Protein AF-A0A5F2HU85-F1 (afdb_monomer_lite)

Sequence (92 aa):
DAYAQYCDEYKKWDCAWYAGGIGYLNDVVVHVDKLDLRTIDKTRFDQSNLDPRVKSAVLIDPGLALADDAGSLKAVTIPMDFINLGSADTIP

Structure (mmCIF, N/CA/C/O backbone):
data_AF-A0A5F2HU85-F1
#
_entry.id   AF-A0A5F2HU85-F1
#
loop_
_atom_site.group_PDB
_atom_site.id
_atom_site.type_symbol
_atom_site.label_atom_id
_atom_site.label_alt_id
_atom_site.label_comp_id
_atom_site.label_asym_id
_atom_site.label_entity_id
_atom_site.label_seq_id
_atom_site.pdbx_PDB_ins_code
_atom_site.Cartn_x
_atom_site.Cartn_y
_atom_site.Cartn_z
_atom_site.occupancy
_atom_site.B_iso_or_equiv
_atom_site.auth_seq_id
_atom_site.auth_comp_id
_atom_site.auth_asym_id
_atom_site.auth_atom_id
_atom_site.pdbx_PDB_model_num
ATOM 1 N N . ASP A 1 1 ? -4.733 -4.224 -9.027 1.00 72.81 1 ASP A N 1
ATOM 2 C CA . ASP A 1 1 ? -5.070 -3.452 -10.241 1.00 72.81 1 ASP A CA 1
ATOM 3 C C . ASP A 1 1 ? -5.072 -1.964 -9.965 1.00 72.81 1 ASP A C 1
ATOM 5 O O . ASP A 1 1 ? -4.443 -1.250 -10.733 1.00 72.81 1 ASP A O 1
ATOM 9 N N . ALA A 1 2 ? -5.618 -1.520 -8.827 1.00 78.44 2 ALA A N 1
ATOM 10 C CA . ALA A 1 2 ? -5.572 -0.122 -8.389 1.00 78.44 2 ALA A CA 1
ATOM 11 C C . ALA A 1 2 ? -4.171 0.521 -8.463 1.00 78.44 2 ALA A C 1
ATOM 13 O O . ALA A 1 2 ? -4.027 1.605 -9.013 1.00 78.44 2 ALA A O 1
ATOM 14 N N . TYR A 1 3 ? -3.113 -0.159 -8.003 1.00 82.88 3 TYR A N 1
ATOM 15 C CA . TYR A 1 3 ? -1.757 0.412 -8.057 1.00 82.88 3 TYR A CA 1
ATOM 16 C C . TYR A 1 3 ? -1.185 0.523 -9.486 1.00 82.88 3 TYR A C 1
ATOM 18 O O . TYR A 1 3 ? -0.506 1.492 -9.817 1.00 82.88 3 TYR A O 1
ATOM 26 N N . ALA A 1 4 ? -1.502 -0.429 -10.371 1.00 89.12 4 ALA A N 1
ATOM 27 C CA . ALA A 1 4 ? -1.115 -0.332 -11.780 1.00 89.12 4 ALA A CA 1
ATOM 28 C C . ALA A 1 4 ? -1.845 0.829 -12.478 1.00 89.12 4 ALA A C 1
ATOM 30 O O . ALA A 1 4 ? -1.221 1.568 -13.230 1.00 89.12 4 ALA A O 1
ATOM 31 N N . GLN A 1 5 ? -3.134 1.026 -12.172 1.00 89.06 5 GLN A N 1
ATOM 32 C CA . GLN A 1 5 ? -3.926 2.165 -12.652 1.00 89.06 5 GLN A CA 1
ATOM 33 C C . GLN A 1 5 ? -3.398 3.498 -12.117 1.00 89.06 5 GLN A C 1
ATOM 35 O O . GLN A 1 5 ? -3.234 4.445 -12.877 1.00 89.06 5 GLN A O 1
ATOM 40 N N . TYR A 1 6 ? -3.035 3.558 -10.835 1.00 87.94 6 TYR A N 1
ATOM 41 C CA . TYR A 1 6 ? -2.372 4.721 -10.252 1.00 87.94 6 TYR A CA 1
ATOM 42 C C . TYR A 1 6 ? -1.113 5.107 -11.042 1.00 87.94 6 TYR A C 1
ATOM 44 O O . TYR A 1 6 ? -0.950 6.272 -11.396 1.00 87.94 6 TYR A O 1
ATOM 52 N N . CYS A 1 7 ? -0.265 4.141 -11.407 1.00 91.56 7 CYS A N 1
ATOM 53 C CA . CYS A 1 7 ? 0.919 4.404 -12.230 1.00 91.56 7 CYS A CA 1
ATOM 54 C C . CYS A 1 7 ? 0.614 4.714 -13.709 1.00 91.56 7 CYS A C 1
ATOM 56 O O . CYS A 1 7 ? 1.488 5.221 -14.426 1.00 91.56 7 CYS A O 1
ATOM 58 N N . ASP A 1 8 ? -0.606 4.466 -14.197 1.00 91.06 8 ASP A N 1
ATOM 59 C CA . ASP A 1 8 ? -1.028 4.936 -15.518 1.00 91.06 8 ASP A CA 1
ATOM 60 C C . ASP A 1 8 ? -1.210 6.460 -15.537 1.00 91.06 8 ASP A C 1
ATOM 62 O O . ASP A 1 8 ? -0.928 7.084 -16.561 1.00 91.06 8 ASP A O 1
ATOM 66 N N . GLU A 1 9 ? -1.586 7.064 -14.412 1.00 92.12 9 GLU A N 1
ATOM 67 C CA . GLU A 1 9 ? -1.818 8.507 -14.282 1.00 92.12 9 GLU A CA 1
ATOM 68 C C . GLU A 1 9 ? -0.627 9.226 -13.630 1.00 92.12 9 GLU A C 1
ATOM 70 O O . GLU A 1 9 ? -0.153 10.255 -14.118 1.00 92.12 9 GLU A O 1
ATOM 75 N N . TYR A 1 10 ? -0.079 8.656 -12.558 1.00 90.75 10 TYR A N 1
ATOM 76 C CA . TYR A 1 10 ? 1.028 9.217 -11.795 1.00 90.75 10 TYR A CA 1
ATOM 77 C C . TYR A 1 10 ? 2.381 8.741 -12.336 1.00 90.75 10 TYR A C 1
ATOM 79 O O . TYR A 1 10 ? 2.738 7.571 -12.248 1.00 90.75 10 TYR A O 1
ATOM 87 N N . LYS A 1 11 ? 3.172 9.659 -12.906 1.00 91.94 11 LYS A N 1
ATOM 88 C CA . LYS A 1 11 ? 4.414 9.339 -13.649 1.00 91.94 11 LYS A CA 1
ATOM 89 C C . LYS A 1 11 ? 5.711 9.652 -12.909 1.00 91.94 11 LYS A C 1
ATOM 91 O O . LYS A 1 11 ? 6.734 9.892 -13.542 1.00 91.94 11 LYS A O 1
ATOM 96 N N . LYS A 1 12 ? 5.679 9.723 -11.582 1.00 92.75 12 LYS A N 1
ATOM 97 C CA . LYS A 1 12 ? 6.848 10.077 -10.764 1.00 92.75 12 LYS A CA 1
ATOM 98 C C . LYS A 1 12 ? 7.184 8.948 -9.786 1.00 92.75 12 LYS A C 1
ATOM 100 O O . LYS A 1 12 ? 6.400 8.014 -9.643 1.00 92.75 12 LYS A O 1
ATOM 105 N N . TRP A 1 13 ? 8.332 9.067 -9.114 1.00 92.00 13 TRP A N 1
ATOM 106 C CA . TRP A 1 13 ? 8.785 8.136 -8.068 1.00 92.00 13 TRP A CA 1
ATOM 107 C C . TRP A 1 13 ? 8.799 6.687 -8.577 1.00 92.00 13 TRP A C 1
ATOM 109 O O . TRP A 1 13 ? 9.283 6.439 -9.682 1.00 92.00 13 TRP A O 1
ATOM 119 N N . ASP A 1 14 ? 8.243 5.751 -7.813 1.00 89.75 14 ASP A N 1
ATOM 120 C CA . ASP A 1 14 ? 8.215 4.323 -8.123 1.00 89.75 14 ASP A CA 1
ATOM 121 C C . ASP A 1 14 ? 7.601 4.038 -9.501 1.00 89.75 14 ASP A C 1
ATOM 123 O O . ASP A 1 14 ? 8.128 3.231 -10.261 1.00 89.75 14 ASP A O 1
ATOM 127 N N . CYS A 1 15 ? 6.553 4.766 -9.900 1.00 93.38 15 CYS A N 1
ATOM 128 C CA . CYS A 1 15 ? 5.940 4.595 -11.220 1.00 93.38 15 CYS A CA 1
ATOM 129 C C . CYS A 1 15 ? 6.890 4.982 -12.366 1.00 93.38 15 CYS A C 1
ATOM 131 O O . CYS A 1 15 ? 6.897 4.336 -13.416 1.00 93.38 15 CYS A O 1
ATOM 133 N N . ALA A 1 16 ? 7.719 6.013 -12.166 1.00 92.75 16 ALA A N 1
ATOM 134 C CA . ALA A 1 16 ? 8.777 6.355 -13.116 1.00 92.75 16 ALA A CA 1
ATOM 135 C C . ALA A 1 16 ? 9.880 5.291 -13.124 1.00 92.75 16 ALA A C 1
ATOM 137 O O . ALA A 1 16 ? 10.428 4.985 -14.182 1.00 92.75 16 ALA A O 1
ATOM 138 N N . TRP A 1 17 ? 10.181 4.714 -11.960 1.00 91.69 17 TRP A N 1
ATOM 139 C CA . TRP A 1 17 ? 11.176 3.660 -11.825 1.00 91.69 17 TRP A CA 1
ATOM 140 C C . TRP A 1 17 ? 10.767 2.386 -12.580 1.00 91.69 17 TRP A C 1
ATOM 142 O O . TRP A 1 17 ? 11.523 1.933 -13.441 1.00 91.69 17 TRP A O 1
ATOM 152 N N . TYR A 1 18 ? 9.545 1.877 -12.381 1.00 91.94 18 TYR A N 1
ATOM 153 C CA . TYR A 1 18 ? 9.038 0.687 -13.086 1.00 91.94 18 TYR A CA 1
ATOM 154 C C . TYR A 1 18 ? 9.036 0.854 -14.614 1.00 91.94 18 TYR A C 1
ATOM 156 O O . TYR A 1 18 ? 9.424 -0.055 -15.351 1.00 91.94 18 TYR A O 1
ATOM 164 N N . ALA A 1 19 ? 8.658 2.040 -15.102 1.00 92.88 19 ALA A N 1
ATOM 165 C CA . ALA A 1 19 ? 8.637 2.360 -16.530 1.00 92.88 19 ALA A CA 1
ATOM 166 C C . ALA A 1 19 ? 10.020 2.721 -17.110 1.00 92.88 19 ALA A C 1
ATOM 168 O O . ALA A 1 19 ? 10.164 2.835 -18.335 1.00 92.88 19 ALA A O 1
ATOM 169 N N . GLY A 1 20 ? 11.020 2.934 -16.250 1.00 92.81 20 GLY A N 1
ATOM 170 C CA . GLY A 1 20 ? 12.321 3.493 -16.608 1.00 92.81 20 GLY A CA 1
ATOM 171 C C . GLY A 1 20 ? 13.272 2.501 -17.272 1.00 92.81 20 GLY A C 1
ATOM 172 O O . GLY 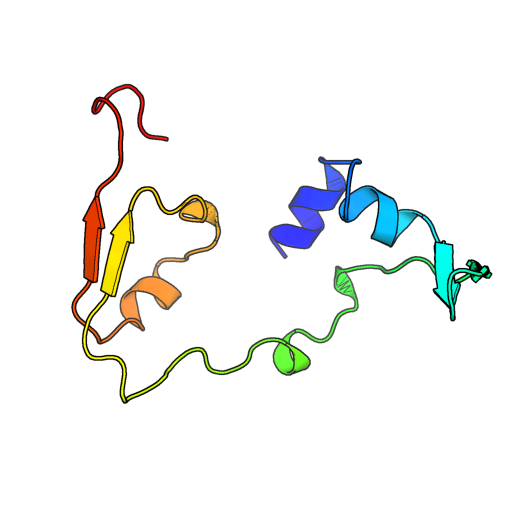A 1 20 ? 14.113 2.919 -18.062 1.00 92.81 20 GLY A O 1
ATOM 173 N N . GLY A 1 21 ? 13.132 1.198 -16.999 1.00 94.25 21 GLY A N 1
ATOM 174 C CA . GLY A 1 21 ? 14.052 0.172 -17.519 1.00 94.25 21 GLY A CA 1
ATOM 175 C C . GLY A 1 21 ? 15.484 0.324 -16.987 1.00 94.25 21 GLY A C 1
ATOM 176 O O . GLY A 1 21 ? 16.450 -0.058 -17.650 1.00 94.25 21 GLY A O 1
ATOM 177 N N . ILE A 1 22 ? 15.617 0.933 -15.805 1.00 93.44 22 ILE A N 1
ATOM 178 C CA . ILE A 1 22 ? 16.885 1.166 -15.117 1.00 93.44 22 ILE A CA 1
ATOM 179 C C . ILE A 1 22 ? 16.848 0.473 -13.757 1.00 93.44 22 ILE A C 1
ATOM 181 O O . ILE A 1 22 ? 15.970 0.732 -12.932 1.00 93.44 22 ILE A O 1
ATOM 185 N N . GLY A 1 23 ? 17.828 -0.395 -13.530 1.00 91.50 23 GLY A N 1
ATOM 186 C CA . GLY A 1 23 ? 18.110 -1.021 -12.246 1.00 91.50 23 GLY A CA 1
ATOM 187 C C . GLY A 1 23 ? 19.474 -0.601 -11.709 1.00 91.50 23 GLY A C 1
ATOM 188 O O . GLY A 1 23 ? 20.254 0.067 -12.392 1.00 91.50 23 GLY A O 1
ATOM 189 N N . TYR A 1 24 ? 19.772 -1.037 -10.488 1.00 92.75 24 TYR A N 1
ATOM 190 C CA . TYR A 1 24 ? 21.065 -0.824 -9.847 1.00 92.75 24 TYR A CA 1
ATOM 191 C C . TYR A 1 24 ? 21.598 -2.149 -9.304 1.00 92.75 24 TYR A C 1
ATOM 193 O O . TYR A 1 24 ? 20.883 -2.868 -8.607 1.00 92.75 24 TYR A O 1
ATOM 201 N N . LEU A 1 25 ? 22.855 -2.463 -9.613 1.00 94.38 25 LEU A N 1
ATOM 202 C CA . LEU A 1 25 ? 23.584 -3.601 -9.058 1.00 94.38 25 LEU A CA 1
ATOM 203 C C . LEU A 1 25 ? 24.887 -3.081 -8.453 1.00 94.38 25 LEU A C 1
ATOM 205 O O . LEU A 1 25 ? 25.763 -2.634 -9.188 1.00 94.38 25 LEU A O 1
ATOM 209 N N . ASN A 1 26 ? 25.014 -3.134 -7.124 1.00 95.56 26 ASN A N 1
ATOM 210 C CA . ASN A 1 26 ? 26.154 -2.566 -6.387 1.00 95.56 26 ASN A CA 1
ATOM 211 C C . ASN A 1 26 ? 26.421 -1.096 -6.766 1.00 95.56 26 ASN A C 1
ATOM 213 O O . ASN A 1 26 ? 27.531 -0.746 -7.159 1.00 95.56 26 ASN A O 1
ATOM 217 N N . ASP A 1 27 ? 25.374 -0.267 -6.728 1.00 94.12 27 ASP A N 1
ATOM 218 C CA . ASP A 1 27 ? 25.385 1.156 -7.115 1.00 94.12 27 ASP A CA 1
ATOM 219 C C . ASP A 1 27 ? 25.737 1.447 -8.586 1.00 94.12 27 ASP A C 1
ATOM 221 O O . ASP A 1 27 ? 25.809 2.605 -9.001 1.00 94.12 27 ASP A O 1
ATOM 225 N N . VAL A 1 28 ? 25.885 0.412 -9.417 1.00 96.31 28 VAL A N 1
ATOM 226 C CA . VAL A 1 28 ? 26.089 0.552 -10.861 1.00 96.31 28 VAL A CA 1
ATOM 227 C C . VAL A 1 28 ? 24.751 0.492 -11.583 1.00 96.31 28 VAL A C 1
ATOM 229 O O . VAL A 1 28 ? 23.976 -0.449 -11.405 1.00 96.31 28 VAL A O 1
ATOM 232 N N . VAL A 1 29 ? 24.503 1.487 -12.435 1.00 95.25 29 VAL A N 1
ATOM 233 C CA . VAL A 1 29 ? 23.336 1.537 -13.322 1.00 95.25 29 VAL A CA 1
ATOM 234 C C . VAL A 1 29 ? 23.386 0.373 -14.309 1.00 95.25 29 VAL A C 1
ATOM 236 O O . VAL A 1 29 ? 24.367 0.204 -15.034 1.00 95.25 29 VAL A O 1
ATOM 239 N N . VAL A 1 30 ? 22.304 -0.398 -14.374 1.00 96.56 30 VAL A N 1
ATOM 240 C CA . VAL A 1 30 ? 22.112 -1.477 -15.347 1.00 96.56 30 VAL A CA 1
ATOM 241 C C . VAL A 1 30 ? 20.802 -1.286 -16.103 1.00 96.56 30 VAL A C 1
ATOM 243 O O . VAL A 1 30 ? 19.815 -0.796 -15.552 1.00 96.56 30 VAL A O 1
ATOM 246 N N . HIS A 1 31 ? 20.782 -1.688 -17.372 1.00 96.00 31 HIS A N 1
ATOM 247 C CA . HIS A 1 31 ? 19.550 -1.732 -18.152 1.00 96.00 31 HIS A CA 1
ATOM 248 C C . HIS A 1 31 ? 18.791 -3.018 -17.858 1.00 96.00 31 HIS A C 1
ATOM 250 O O . HIS A 1 31 ? 19.364 -4.107 -17.872 1.00 96.00 31 HIS A O 1
ATOM 256 N N . VAL A 1 32 ? 17.499 -2.870 -17.605 1.00 94.06 32 VAL A N 1
ATOM 257 C CA . VAL A 1 32 ? 16.578 -3.972 -17.346 1.00 94.06 32 VAL A CA 1
ATOM 258 C C . VAL A 1 32 ? 15.323 -3.784 -18.180 1.00 94.06 32 VAL A C 1
ATOM 260 O O . VAL A 1 32 ? 15.013 -2.674 -18.624 1.00 94.06 32 VAL A O 1
ATOM 263 N N . ASP A 1 33 ? 14.582 -4.868 -18.372 1.00 94.69 33 ASP A N 1
ATOM 264 C CA . ASP A 1 33 ? 13.258 -4.772 -18.965 1.00 94.69 33 ASP A CA 1
ATOM 265 C C . ASP A 1 33 ? 12.348 -3.913 -18.083 1.00 94.69 33 ASP A C 1
ATOM 267 O O . ASP A 1 33 ? 12.431 -3.920 -16.851 1.00 94.69 33 ASP A O 1
ATOM 271 N N . LYS A 1 34 ? 11.474 -3.140 -18.728 1.00 94.12 34 LYS A N 1
ATOM 272 C CA . LYS A 1 34 ? 10.471 -2.345 -18.019 1.00 94.12 34 LYS A CA 1
ATOM 273 C C . LYS A 1 34 ? 9.508 -3.278 -17.301 1.00 94.12 34 LYS A C 1
ATOM 275 O O . LYS A 1 34 ? 9.044 -4.258 -17.885 1.00 94.12 34 LYS A O 1
ATOM 280 N N . LEU A 1 35 ? 9.171 -2.941 -16.061 1.00 91.19 35 LEU A N 1
ATOM 281 C CA . LEU A 1 35 ? 8.247 -3.743 -15.279 1.00 91.19 35 LEU A CA 1
ATOM 282 C C . LEU A 1 35 ? 6.805 -3.359 -15.612 1.00 91.19 35 LEU A C 1
ATOM 284 O O . LEU A 1 35 ? 6.351 -2.271 -15.259 1.00 91.19 35 LEU A O 1
ATOM 288 N N . ASP A 1 36 ? 6.066 -4.268 -16.246 1.00 91.50 36 ASP A N 1
ATOM 289 C CA . ASP A 1 36 ? 4.610 -4.161 -16.315 1.00 91.50 36 ASP A CA 1
ATOM 290 C C . ASP A 1 36 ? 3.995 -4.745 -15.038 1.00 91.50 36 ASP A C 1
ATOM 292 O O . ASP A 1 36 ? 3.954 -5.962 -14.841 1.00 91.50 36 ASP A O 1
ATOM 296 N N . LEU A 1 37 ? 3.478 -3.864 -14.179 1.00 90.31 37 LEU A N 1
ATOM 297 C CA . LEU A 1 37 ? 2.830 -4.220 -12.913 1.00 90.31 37 LEU A CA 1
ATOM 298 C C . LEU A 1 37 ? 1.656 -5.197 -13.086 1.00 90.31 37 LEU A C 1
ATOM 300 O O . LEU A 1 37 ? 1.292 -5.889 -12.137 1.00 90.31 37 LEU A O 1
ATOM 304 N N . ARG A 1 38 ? 1.066 -5.288 -14.284 1.00 91.31 38 ARG A N 1
ATOM 305 C CA . ARG A 1 38 ? -0.034 -6.218 -14.587 1.00 91.31 38 ARG A CA 1
ATOM 306 C C . ARG A 1 38 ? 0.430 -7.657 -14.788 1.00 91.31 38 ARG A C 1
ATOM 308 O O . ARG A 1 38 ? -0.394 -8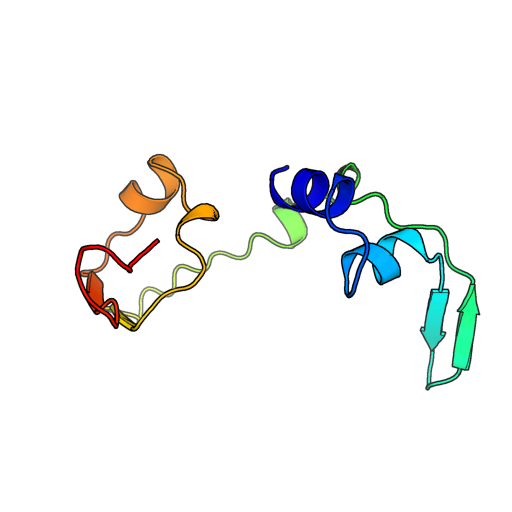.564 -14.754 1.00 91.31 38 A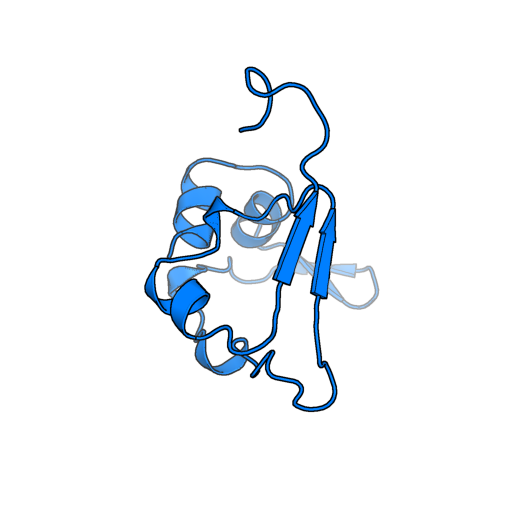RG A O 1
ATOM 315 N N . THR A 1 39 ? 1.730 -7.867 -14.976 1.00 91.81 39 THR A N 1
ATOM 316 C CA . THR A 1 39 ? 2.337 -9.197 -15.130 1.00 91.81 39 THR A CA 1
ATOM 317 C C . THR A 1 39 ? 2.816 -9.791 -13.804 1.00 91.81 39 THR A C 1
ATOM 319 O O . THR A 1 39 ? 3.214 -10.953 -13.754 1.00 91.81 39 THR A O 1
ATOM 322 N N . ILE A 1 40 ? 2.763 -9.013 -12.718 1.00 87.81 40 ILE A N 1
ATOM 323 C CA . ILE A 1 40 ? 3.162 -9.463 -11.387 1.00 87.81 40 ILE A CA 1
ATOM 324 C C . ILE A 1 40 ? 2.162 -10.481 -10.838 1.00 87.81 40 ILE A C 1
ATOM 326 O O . ILE A 1 40 ? 0.972 -10.200 -10.682 1.00 87.81 40 ILE A O 1
ATOM 330 N N . ASP A 1 41 ? 2.680 -11.647 -10.457 1.00 86.50 41 ASP A N 1
ATOM 331 C CA . ASP A 1 41 ? 1.951 -12.616 -9.648 1.00 86.50 41 ASP A CA 1
ATOM 332 C C . ASP A 1 41 ? 1.833 -12.110 -8.204 1.00 86.50 41 ASP A C 1
ATOM 334 O O . ASP A 1 41 ? 2.761 -12.218 -7.398 1.00 86.50 41 ASP A O 1
ATOM 338 N N . LYS A 1 42 ? 0.666 -11.545 -7.889 1.00 78.88 42 LYS A N 1
ATOM 339 C CA . LYS A 1 42 ? 0.353 -10.963 -6.577 1.00 78.88 42 LYS A CA 1
ATOM 340 C C . LYS A 1 42 ? 0.400 -11.989 -5.449 1.00 78.88 42 LYS A C 1
ATOM 342 O O . LYS A 1 42 ? 0.764 -11.634 -4.334 1.00 78.88 42 LYS A O 1
ATOM 347 N N . THR A 1 43 ? 0.148 -13.267 -5.738 1.00 78.44 43 THR A N 1
ATOM 348 C CA . THR A 1 43 ? 0.139 -14.322 -4.710 1.00 78.44 43 THR A CA 1
ATOM 349 C C . THR A 1 43 ? 1.507 -14.526 -4.053 1.00 78.44 43 THR A C 1
ATOM 351 O O . THR A 1 43 ? 1.595 -15.057 -2.949 1.00 78.44 43 THR A O 1
ATOM 354 N N . ARG A 1 44 ? 2.584 -14.056 -4.696 1.00 78.31 44 ARG A N 1
ATOM 355 C CA . ARG A 1 44 ? 3.947 -14.072 -4.146 1.00 78.31 44 ARG A CA 1
ATOM 356 C C . ARG A 1 44 ? 4.217 -12.956 -3.135 1.00 78.31 44 ARG A C 1
ATOM 358 O O . ARG A 1 44 ? 5.196 -13.054 -2.398 1.00 78.31 44 ARG A O 1
ATOM 365 N N . PHE A 1 45 ? 3.399 -11.905 -3.132 1.00 71.75 45 PHE A N 1
ATOM 366 C CA . PHE A 1 45 ? 3.581 -10.694 -2.326 1.00 71.75 45 PHE A CA 1
ATOM 367 C C . PHE A 1 45 ? 2.457 -10.475 -1.313 1.00 71.75 45 PHE A C 1
ATOM 369 O O . PHE A 1 45 ? 2.684 -9.808 -0.306 1.00 71.75 45 PHE A O 1
ATOM 376 N N . ASP A 1 46 ? 1.293 -11.089 -1.527 1.00 65.31 46 ASP A N 1
ATOM 377 C CA . ASP A 1 46 ? 0.221 -11.174 -0.539 1.00 65.31 46 ASP A CA 1
ATOM 378 C C . ASP A 1 46 ? 0.632 -12.150 0.576 1.00 65.31 46 ASP A C 1
ATOM 380 O O . ASP A 1 46 ? 0.194 -13.299 0.652 1.00 65.31 46 ASP A O 1
ATOM 384 N N . GLN A 1 47 ? 1.533 -11.702 1.452 1.00 60.31 47 GLN A N 1
ATOM 385 C CA . GLN A 1 47 ? 1.731 -12.366 2.731 1.00 60.31 47 GLN A CA 1
ATOM 386 C C . GLN A 1 47 ? 0.483 -12.183 3.594 1.00 60.31 47 GLN A C 1
ATOM 388 O O . GLN A 1 47 ? -0.164 -11.135 3.595 1.00 60.31 47 GLN A O 1
ATOM 393 N N . SER A 1 48 ? 0.163 -13.215 4.374 1.00 66.56 48 SER A N 1
ATOM 394 C CA . SER A 1 48 ? -0.832 -13.103 5.433 1.00 66.56 48 SER A CA 1
ATOM 395 C C . SER A 1 48 ? -0.353 -12.077 6.457 1.00 66.56 48 SER A C 1
ATOM 397 O O . SER A 1 48 ? 0.439 -12.400 7.339 1.00 66.56 48 SER A O 1
ATOM 399 N N . ASN A 1 49 ? -0.898 -10.864 6.383 1.00 68.38 49 ASN A N 1
ATOM 400 C CA . ASN A 1 49 ? -0.725 -9.832 7.407 1.00 68.38 49 ASN A CA 1
ATOM 401 C C . ASN A 1 49 ? -1.485 -10.166 8.712 1.00 68.38 49 ASN A C 1
ATOM 403 O O . ASN A 1 49 ? -1.523 -9.357 9.637 1.00 68.38 49 ASN A O 1
ATOM 407 N N . LEU A 1 50 ? -2.100 -11.355 8.805 1.00 73.50 50 LEU A N 1
ATOM 408 C CA . LEU A 1 50 ? -2.723 -11.856 10.024 1.00 73.50 50 LEU A CA 1
ATOM 409 C C . LEU A 1 50 ? -1.657 -12.410 10.970 1.00 73.50 50 LEU A C 1
ATOM 411 O O . LEU A 1 50 ? -1.179 -13.534 10.811 1.00 73.50 50 LEU A O 1
ATOM 415 N N . ASP A 1 51 ? -1.334 -11.629 11.995 1.00 80.94 51 ASP A N 1
ATOM 416 C CA . ASP A 1 51 ? -0.589 -12.099 13.156 1.00 80.94 51 ASP A CA 1
ATOM 417 C C . ASP A 1 51 ? -1.563 -12.326 14.327 1.00 80.94 51 ASP A C 1
ATOM 419 O O . ASP A 1 51 ? -2.058 -11.356 14.908 1.00 80.94 51 ASP A O 1
ATOM 423 N N . PRO A 1 52 ? -1.839 -13.582 14.734 1.00 85.56 52 PRO A N 1
ATOM 424 C CA . PRO A 1 52 ? -2.799 -13.877 15.800 1.00 85.56 52 PRO A CA 1
ATOM 425 C C . PRO A 1 52 ? -2.359 -13.361 17.177 1.00 85.56 52 PRO A C 1
ATOM 427 O O . PRO A 1 52 ? -3.138 -13.415 18.136 1.00 85.56 52 PRO A O 1
ATOM 430 N N . ARG A 1 53 ? -1.111 -12.898 17.314 1.00 90.06 53 ARG A N 1
ATOM 431 C CA . ARG A 1 53 ? -0.599 -12.271 18.536 1.00 90.06 53 ARG A CA 1
ATOM 432 C C . ARG A 1 53 ? -1.054 -10.821 18.660 1.00 90.06 53 ARG A C 1
ATOM 434 O O . ARG A 1 53 ? -1.179 -10.346 19.785 1.00 90.06 53 ARG A O 1
ATOM 441 N N . VAL A 1 54 ? -1.343 -10.141 17.550 1.00 90.19 54 VAL A N 1
ATOM 442 C CA . VAL A 1 54 ? -1.926 -8.796 17.564 1.00 90.19 54 VAL A CA 1
ATOM 443 C C . VAL A 1 54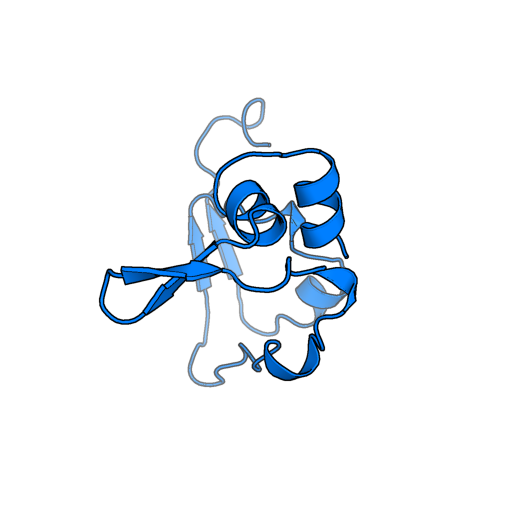 ? -3.385 -8.919 17.999 1.00 90.19 54 VAL A C 1
ATOM 445 O O . VAL A 1 54 ? -4.155 -9.682 17.419 1.00 90.19 54 VAL A O 1
ATOM 448 N N . LYS A 1 55 ? -3.757 -8.223 19.078 1.00 93.25 55 LYS A N 1
ATOM 449 C CA . LYS A 1 55 ? -5.097 -8.323 19.687 1.00 93.25 55 LYS A CA 1
ATOM 450 C C . LYS A 1 55 ? -5.983 -7.111 19.436 1.00 93.25 55 LYS A C 1
ATOM 452 O O . LYS A 1 55 ? -7.189 -7.237 19.593 1.00 93.25 55 LYS A O 1
ATOM 457 N N . SER A 1 56 ? -5.402 -5.979 19.056 1.00 93.75 56 SER A N 1
ATOM 458 C CA . SER A 1 56 ? -6.103 -4.751 18.681 1.00 93.75 56 SER A CA 1
ATOM 459 C C . SER A 1 56 ? -5.157 -3.823 17.918 1.00 93.75 56 SER A C 1
ATOM 461 O O . SER A 1 56 ? -3.937 -4.016 17.953 1.00 93.75 56 SER A O 1
ATOM 463 N N . ALA A 1 57 ? -5.715 -2.818 17.246 1.00 90.75 57 ALA A N 1
ATOM 464 C CA . ALA A 1 57 ? -4.959 -1.767 16.573 1.00 90.75 57 ALA A CA 1
ATOM 465 C C . ALA A 1 57 ? -5.584 -0.386 16.824 1.00 90.75 57 ALA A C 1
ATOM 467 O O . ALA A 1 57 ? -6.804 -0.252 16.868 1.00 90.75 57 ALA A O 1
ATOM 468 N N . VAL A 1 58 ? -4.738 0.639 16.953 1.00 92.69 58 VAL A N 1
ATOM 469 C CA . VAL A 1 58 ? -5.148 2.051 16.918 1.00 92.69 58 VAL A CA 1
ATOM 470 C C . VAL A 1 58 ? -4.457 2.687 15.721 1.00 92.69 58 VAL A C 1
ATOM 472 O O . VAL A 1 58 ? -3.227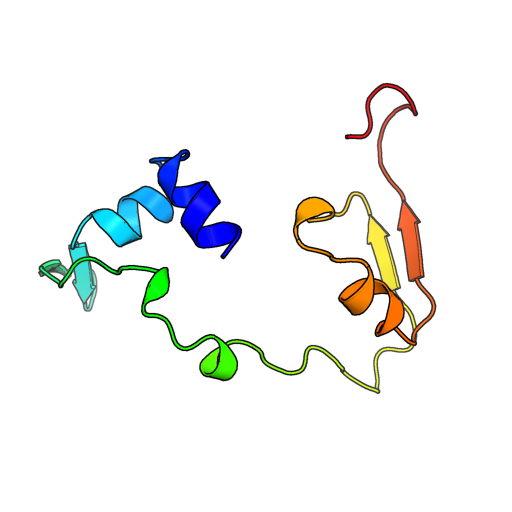 2.693 15.652 1.00 92.69 58 VAL A O 1
ATOM 475 N N . LEU A 1 59 ? -5.240 3.189 14.772 1.00 88.50 59 LEU A N 1
ATOM 476 C CA . LEU A 1 59 ? -4.758 3.775 13.530 1.00 88.50 59 LEU A CA 1
ATOM 477 C C . LEU A 1 59 ? -4.900 5.292 13.610 1.00 88.50 59 LEU A C 1
ATOM 479 O O . LEU A 1 59 ? -6.010 5.809 13.727 1.00 88.50 59 LEU A O 1
ATOM 483 N N . ILE A 1 60 ? -3.773 6.000 13.560 1.00 89.81 60 ILE A N 1
ATOM 484 C CA . ILE A 1 60 ? -3.736 7.463 13.595 1.00 89.81 60 ILE A CA 1
ATOM 485 C C . ILE A 1 60 ? -3.467 7.960 12.178 1.00 89.81 60 ILE A C 1
ATOM 487 O O . ILE A 1 60 ? -2.401 7.683 11.635 1.00 89.81 60 ILE A O 1
ATOM 491 N N . ASP A 1 61 ? -4.441 8.667 11.611 1.00 85.88 61 ASP A N 1
ATOM 492 C CA . ASP A 1 61 ? -4.427 9.235 10.260 1.00 85.88 61 ASP A CA 1
ATOM 493 C C . ASP A 1 61 ? -3.935 8.249 9.172 1.00 85.88 61 ASP A C 1
ATOM 495 O O . ASP A 1 61 ? -2.937 8.499 8.487 1.00 85.88 61 ASP A O 1
ATOM 499 N N . PRO A 1 62 ? -4.568 7.063 9.035 1.00 82.19 62 PRO A N 1
ATOM 500 C CA . PRO A 1 62 ? -4.120 6.069 8.071 1.00 82.19 62 PRO A CA 1
ATOM 501 C C . PRO A 1 62 ? -4.360 6.546 6.630 1.00 82.19 62 PRO A C 1
ATOM 503 O O . PRO A 1 62 ? -5.478 6.526 6.122 1.00 82.19 62 PRO A O 1
ATOM 506 N N . GLY A 1 63 ? -3.282 6.886 5.921 1.00 74.25 63 GLY A N 1
ATOM 507 C CA . GLY A 1 63 ? -3.307 7.356 4.525 1.00 74.25 63 GLY A CA 1
ATOM 508 C C . GLY A 1 63 ? -3.615 6.293 3.458 1.00 74.25 63 GLY A C 1
ATOM 509 O O . GLY A 1 63 ? -3.266 6.480 2.296 1.00 74.25 63 GLY A O 1
ATOM 510 N N . LEU A 1 64 ? -4.218 5.162 3.835 1.00 67.12 64 LEU A N 1
ATOM 511 C CA . LEU A 1 64 ? -4.468 4.012 2.957 1.00 67.12 64 LEU A CA 1
ATOM 512 C C . LEU A 1 64 ? -5.949 3.628 2.857 1.00 67.12 64 LEU A C 1
ATOM 514 O O . LEU A 1 64 ? -6.248 2.547 2.370 1.00 67.12 64 LEU A O 1
ATOM 518 N N . ALA A 1 65 ? -6.884 4.506 3.235 1.00 68.31 65 ALA A N 1
ATOM 519 C CA . ALA A 1 65 ? -8.321 4.208 3.160 1.00 68.31 65 ALA A CA 1
ATOM 520 C C . ALA A 1 65 ? -8.780 3.720 1.767 1.00 68.31 65 ALA A C 1
ATOM 522 O O . ALA A 1 65 ? -9.661 2.874 1.662 1.00 68.31 65 ALA A O 1
ATOM 523 N N . LEU A 1 66 ? -8.148 4.206 0.691 1.00 67.50 66 LEU A N 1
ATOM 524 C CA . LEU A 1 66 ? -8.429 3.781 -0.689 1.00 67.50 66 LEU A CA 1
ATOM 525 C C . LEU A 1 66 ? -7.873 2.393 -1.051 1.00 67.50 66 LEU A C 1
ATOM 527 O O . LEU A 1 66 ? -8.205 1.862 -2.110 1.00 67.50 66 LEU A O 1
ATOM 531 N N . ALA A 1 67 ? -6.988 1.832 -0.230 1.00 67.12 67 ALA A N 1
ATOM 532 C CA . ALA A 1 67 ? -6.417 0.505 -0.436 1.00 67.12 67 ALA A CA 1
ATOM 533 C C . ALA A 1 67 ? -7.304 -0.611 0.138 1.00 67.12 67 ALA A C 1
ATOM 535 O O . ALA A 1 67 ? -7.126 -1.768 -0.241 1.00 67.12 67 ALA A O 1
ATOM 536 N N . ASP A 1 68 ? -8.250 -0.269 1.016 1.00 71.31 68 ASP A N 1
ATOM 537 C CA . ASP A 1 68 ? -9.191 -1.213 1.604 1.00 71.31 68 ASP A CA 1
ATOM 538 C C . ASP A 1 68 ? -10.442 -1.393 0.735 1.00 71.31 68 ASP A C 1
ATOM 540 O O . ASP A 1 68 ? -10.964 -0.451 0.135 1.00 71.31 68 ASP A O 1
ATOM 544 N N . ASP A 1 69 ? -10.969 -2.616 0.710 1.00 77.69 69 ASP A N 1
ATOM 545 C CA . ASP A 1 69 ? -12.276 -2.921 0.142 1.00 77.69 69 ASP A CA 1
ATOM 546 C C . ASP A 1 69 ? -13.229 -3.459 1.221 1.00 77.69 69 ASP A C 1
ATOM 548 O O . ASP A 1 69 ? -12.845 -3.843 2.326 1.00 77.69 69 ASP A O 1
ATOM 552 N N . ALA A 1 70 ? -14.529 -3.483 0.922 1.00 80.06 70 ALA A N 1
ATOM 553 C CA . ALA A 1 70 ? -15.530 -3.917 1.897 1.00 80.06 70 ALA A CA 1
ATOM 554 C C . ALA A 1 70 ? -15.346 -5.379 2.358 1.00 80.06 70 ALA A C 1
ATOM 556 O O . ALA A 1 70 ? -15.846 -5.754 3.420 1.00 80.06 70 ALA A O 1
ATOM 557 N N . GLY A 1 71 ? -14.688 -6.220 1.558 1.00 81.25 71 GLY A N 1
ATOM 558 C CA . GLY A 1 71 ? -14.317 -7.585 1.911 1.00 81.25 71 GLY A CA 1
ATOM 559 C C . GLY A 1 71 ? -13.107 -7.631 2.842 1.00 81.25 71 GLY A C 1
ATOM 560 O O . GLY A 1 71 ? -13.174 -8.327 3.857 1.00 81.25 71 GLY A O 1
ATOM 561 N N . SER A 1 72 ? -12.051 -6.860 2.554 1.00 76.81 72 SER A N 1
ATOM 562 C CA . SER A 1 72 ? -10.855 -6.773 3.405 1.00 76.81 72 SER A CA 1
ATOM 563 C C . SER A 1 72 ? -11.210 -6.285 4.810 1.00 76.81 72 SER A C 1
ATOM 565 O O . SER A 1 72 ? -10.845 -6.928 5.794 1.00 76.81 72 SER A O 1
ATOM 567 N N . LEU A 1 73 ? -12.036 -5.238 4.913 1.00 79.19 73 LEU A N 1
ATOM 568 C CA . LEU A 1 73 ? -12.486 -4.687 6.195 1.00 79.19 73 LEU A CA 1
ATOM 569 C C . LEU A 1 73 ? -13.300 -5.694 7.017 1.00 79.19 73 LEU A C 1
ATOM 571 O O . LEU A 1 73 ? -13.153 -5.761 8.234 1.00 79.19 73 LEU A O 1
ATOM 575 N N . LYS A 1 74 ? -14.134 -6.519 6.369 1.00 82.31 74 LYS A N 1
ATOM 576 C CA . LYS A 1 74 ? -14.894 -7.583 7.053 1.00 82.31 74 LYS A CA 1
ATOM 577 C C . LYS A 1 74 ? -14.011 -8.725 7.547 1.00 82.31 74 LYS A C 1
ATOM 579 O O . LYS A 1 74 ? -14.400 -9.419 8.483 1.00 82.31 74 LYS A O 1
ATOM 584 N N . ALA A 1 75 ? -12.870 -8.951 6.903 1.00 83.50 75 ALA A N 1
ATOM 585 C CA . ALA A 1 75 ? -11.917 -9.979 7.301 1.00 83.50 75 ALA A CA 1
ATOM 586 C C . ALA A 1 75 ? -11.058 -9.554 8.506 1.00 83.50 75 ALA A C 1
ATOM 588 O O . ALA A 1 75 ? -10.409 -10.405 9.115 1.00 83.50 75 ALA A O 1
ATOM 589 N N . VAL A 1 76 ? -11.067 -8.271 8.888 1.00 84.38 76 VAL A N 1
ATOM 590 C CA . VAL A 1 76 ? -10.421 -7.801 10.115 1.00 84.38 76 VAL A CA 1
ATOM 591 C C . VAL A 1 76 ? -11.226 -8.264 11.330 1.00 84.38 76 VAL A C 1
ATOM 593 O O . VAL A 1 76 ? -12.321 -7.780 11.604 1.00 84.38 76 VAL A O 1
ATOM 596 N N . THR A 1 77 ? -10.669 -9.211 12.085 1.00 85.88 77 THR A N 1
ATOM 597 C CA . THR A 1 77 ? -11.339 -9.820 13.248 1.00 85.88 77 THR A CA 1
ATOM 598 C C . THR A 1 77 ? -10.908 -9.239 14.594 1.00 85.88 77 THR A C 1
ATOM 600 O O . THR A 1 77 ? -11.440 -9.642 15.628 1.00 85.88 77 THR A O 1
ATOM 603 N N . ILE A 1 78 ? -9.911 -8.353 14.610 1.00 90.19 78 ILE A N 1
ATOM 604 C CA . ILE A 1 78 ? -9.446 -7.685 15.831 1.00 90.19 78 ILE A CA 1
ATOM 605 C C . ILE A 1 78 ? -10.156 -6.334 15.999 1.00 90.19 78 ILE A C 1
ATOM 607 O O . ILE A 1 78 ? -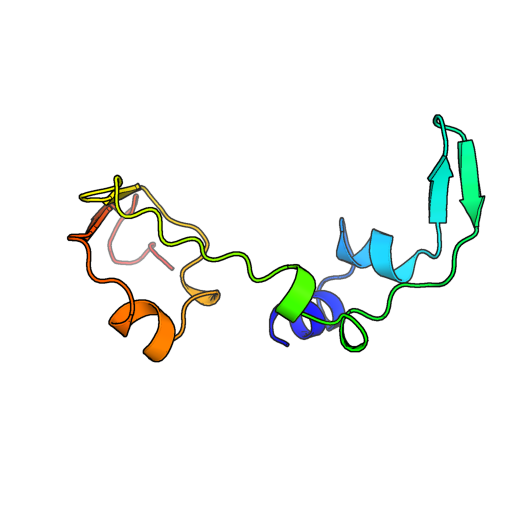10.457 -5.685 14.998 1.00 90.19 78 ILE A O 1
ATOM 611 N N . PRO A 1 79 ? -10.407 -5.872 17.235 1.00 92.25 79 PRO A N 1
ATOM 612 C CA . PRO A 1 79 ? -10.871 -4.511 17.477 1.00 92.25 79 PRO A CA 1
ATOM 613 C C . PRO A 1 79 ? -9.914 -3.472 16.880 1.00 92.25 79 PRO A C 1
ATOM 615 O O . PRO A 1 79 ? -8.695 -3.570 17.066 1.00 92.25 79 PRO A O 1
ATOM 618 N N . MET A 1 80 ? -10.473 -2.473 16.198 1.00 89.50 80 MET A N 1
ATOM 619 C CA . MET A 1 80 ? -9.733 -1.345 15.637 1.00 89.50 80 MET A CA 1
ATOM 620 C C . MET A 1 80 ? -10.355 -0.022 16.066 1.00 89.50 80 MET A C 1
ATOM 622 O O . MET A 1 80 ? -11.572 0.132 15.985 1.00 89.50 80 MET A O 1
ATOM 626 N N . ASP A 1 81 ? -9.506 0.932 16.436 1.00 91.69 81 ASP A N 1
ATOM 627 C CA . ASP A 1 81 ? -9.885 2.322 16.678 1.00 91.69 81 ASP A CA 1
ATOM 628 C C . ASP A 1 81 ? -9.187 3.243 15.675 1.00 91.69 81 ASP A C 1
ATOM 630 O O . ASP A 1 81 ? -7.998 3.084 15.391 1.00 91.69 81 ASP A O 1
ATOM 634 N N . PHE A 1 82 ? -9.920 4.230 15.162 1.00 87.12 82 PHE A N 1
ATOM 635 C CA . PHE A 1 82 ? -9.419 5.200 14.191 1.00 87.12 82 PHE A CA 1
ATOM 636 C C . PHE A 1 82 ? -9.392 6.600 14.792 1.00 87.12 82 PHE A C 1
ATOM 638 O O . PHE A 1 82 ? -10.386 7.075 15.342 1.00 87.12 82 PHE A O 1
ATOM 645 N N . ILE A 1 83 ? -8.258 7.278 14.640 1.00 88.75 83 ILE A N 1
ATOM 646 C CA . ILE A 1 83 ? -8.069 8.676 15.017 1.00 88.75 83 ILE A CA 1
ATOM 647 C C . ILE A 1 83 ? -7.624 9.426 13.767 1.00 88.75 83 ILE A C 1
ATOM 649 O O . ILE A 1 83 ? -6.442 9.435 13.434 1.00 88.75 83 ILE A O 1
ATOM 653 N N . ASN A 1 84 ? -8.563 10.067 13.079 1.00 86.12 84 ASN A N 1
ATOM 654 C CA . ASN A 1 84 ? -8.237 10.957 11.967 1.00 86.12 84 ASN A CA 1
ATOM 655 C C . ASN A 1 84 ? -7.938 12.355 12.503 1.00 86.12 84 ASN A C 1
ATOM 657 O O . ASN A 1 84 ? -8.692 12.897 13.315 1.00 86.12 84 ASN A O 1
ATOM 661 N N . LEU A 1 85 ? -6.820 12.926 12.067 1.00 85.88 85 LEU A N 1
ATOM 662 C CA . LEU A 1 85 ? -6.403 14.257 12.482 1.00 85.88 85 LEU A CA 1
ATOM 663 C C . LEU A 1 85 ? -7.011 15.299 11.540 1.00 85.88 85 LEU A C 1
ATOM 665 O O . LEU A 1 85 ? -6.952 15.162 10.325 1.00 85.88 85 LEU A O 1
ATOM 669 N N . GLY A 1 86 ? -7.581 16.359 12.107 1.00 83.75 86 GLY A N 1
ATOM 670 C CA . GLY A 1 86 ? -8.217 17.436 11.348 1.00 83.75 86 GLY A CA 1
ATOM 671 C C . GLY A 1 86 ? -9.656 17.689 11.784 1.00 83.75 86 GLY A C 1
ATOM 672 O O . GLY A 1 86 ? -10.136 17.147 12.778 1.00 83.75 86 GLY A O 1
ATOM 673 N N . SER A 1 87 ? -10.337 18.564 11.052 1.00 78.69 87 SER A N 1
ATOM 674 C CA . SER A 1 87 ? -11.774 18.806 11.200 1.00 78.69 87 SER A CA 1
ATOM 675 C C . SER A 1 87 ? -12.582 17.897 10.275 1.00 78.69 87 SER A C 1
ATOM 677 O O . SER A 1 87 ? -12.071 17.457 9.248 1.00 78.69 87 SER A O 1
ATOM 679 N N . ALA A 1 88 ? -13.852 17.649 10.609 1.00 74.94 88 ALA A N 1
ATOM 680 C CA . ALA A 1 88 ? -14.739 16.787 9.820 1.00 74.94 88 ALA A CA 1
ATOM 681 C C . ALA A 1 88 ? -14.802 17.180 8.331 1.00 74.94 88 ALA A C 1
ATOM 683 O O . ALA A 1 88 ? -14.875 16.307 7.476 1.00 74.94 88 ALA A O 1
ATOM 684 N N . ASP A 1 89 ? -14.686 18.474 8.028 1.00 78.69 89 ASP A N 1
ATOM 685 C CA . ASP A 1 89 ? -14.756 19.002 6.660 1.00 78.69 89 ASP A CA 1
ATOM 686 C C . ASP A 1 89 ? -13.423 18.898 5.888 1.00 78.69 89 ASP A C 1
ATOM 688 O O . ASP A 1 89 ? -13.357 19.253 4.714 1.00 78.69 89 ASP A O 1
ATOM 692 N N . THR A 1 90 ? -12.341 18.468 6.547 1.00 72.81 90 THR A N 1
ATOM 693 C CA . THR A 1 90 ? -10.972 18.448 5.990 1.00 72.81 90 THR A CA 1
ATOM 694 C C . THR A 1 90 ? -10.339 17.060 5.952 1.00 72.81 90 THR A C 1
ATOM 696 O O . THR A 1 90 ? -9.231 16.923 5.440 1.00 72.81 90 THR A O 1
ATOM 699 N N . ILE A 1 91 ? -10.998 16.056 6.532 1.00 67.12 91 ILE A N 1
ATOM 700 C CA . ILE A 1 91 ? -10.554 14.660 6.478 1.00 67.12 91 ILE A CA 1
ATOM 701 C C . ILE A 1 91 ? -11.022 14.078 5.124 1.00 67.12 91 ILE A C 1
ATOM 703 O O . ILE A 1 91 ? -12.205 14.235 4.817 1.00 67.12 91 ILE A O 1
ATOM 707 N N . PRO A 1 92 ? -10.122 13.486 4.308 1.00 62.16 92 PRO A N 1
ATOM 708 C CA . PRO A 1 92 ? -10.441 12.946 2.980 1.00 62.16 92 PRO A CA 1
ATOM 709 C C . PRO A 1 92 ? -11.508 11.847 2.952 1.00 62.16 92 PRO A C 1
ATOM 711 O O . PRO A 1 92 ? -11.606 11.080 3.938 1.00 62.16 92 PRO A O 1
#

pLDDT: mean 85.03, std 9.26, range [60.31, 96.56]

Radius of gyration: 17.98 Å; chains: 1; bounding box: 42×33×39 Å

Foldseek 3Di:
DVVLVVLVPDCDDVSVVLQVQWDADPNDIDGHDRHRPVPDPCVVVPDPPDDVVDQEEEAEQDPCPVVDDPVNVVPPPHHYHYHYDDDPVPRD

Secondary structure (DSSP, 8-state):
-HHHHHHHH--STHHHHHHHTEEEETTEEEE-----GGG--GGGT------TT---EEEES-TTGGG--HHHHHH--S-EEEE--S-TTT--